Protein AF-A0A199UZZ4-F1 (afdb_monomer_lite)

Structure (mmCIF, N/CA/C/O backbone):
data_AF-A0A199UZZ4-F1
#
_entry.id   AF-A0A199UZZ4-F1
#
loop_
_atom_site.group_PDB
_atom_site.id
_atom_site.type_symbol
_atom_site.label_atom_id
_atom_site.label_alt_id
_atom_site.label_comp_id
_atom_site.label_asym_id
_atom_site.label_entity_id
_atom_site.label_seq_id
_atom_site.pdbx_PDB_ins_code
_atom_site.Cartn_x
_atom_site.Cartn_y
_atom_site.Cartn_z
_atom_site.occupancy
_atom_site.B_iso_or_equiv
_atom_site.auth_seq_id
_atom_site.auth_comp_id
_atom_site.auth_asym_id
_atom_site.auth_atom_id
_atom_site.pdbx_PDB_model_num
ATOM 1 N N . ASN A 1 1 ? 25.513 -0.595 -11.464 1.00 49.16 1 ASN A N 1
ATOM 2 C CA . ASN A 1 1 ? 24.105 -1.032 -11.561 1.00 49.16 1 ASN A CA 1
ATOM 3 C C . ASN A 1 1 ? 23.297 0.043 -12.253 1.00 49.16 1 ASN A C 1
ATOM 5 O O . ASN A 1 1 ? 23.458 1.201 -11.898 1.00 49.16 1 ASN A O 1
ATOM 9 N N . LYS A 1 2 ? 22.501 -0.299 -13.273 1.00 57.47 2 LYS A N 1
ATOM 10 C CA . LYS A 1 2 ? 21.501 0.634 -13.808 1.00 57.47 2 LYS A CA 1
ATOM 11 C C . LYS A 1 2 ? 20.285 0.542 -12.887 1.00 57.47 2 LYS A C 1
ATOM 13 O O . LYS A 1 2 ? 19.753 -0.552 -12.737 1.00 57.47 2 LYS A O 1
ATOM 18 N N . LEU A 1 3 ? 19.912 1.644 -12.246 1.00 66.25 3 LEU A N 1
ATOM 19 C CA . LEU A 1 3 ? 18.670 1.723 -11.481 1.00 66.25 3 LEU A CA 1
ATOM 20 C C . LEU A 1 3 ? 17.498 1.787 -12.466 1.00 66.25 3 LEU A C 1
ATOM 22 O O . LEU A 1 3 ? 17.599 2.446 -13.504 1.00 66.25 3 LEU A O 1
ATOM 26 N N . VAL A 1 4 ? 16.420 1.070 -12.159 1.00 75.38 4 VAL A N 1
ATOM 27 C CA . VAL A 1 4 ? 15.159 1.141 -12.903 1.00 75.38 4 VAL A CA 1
ATOM 28 C C . VAL A 1 4 ? 14.217 2.015 -12.080 1.00 75.38 4 VAL A C 1
ATOM 30 O O . VAL A 1 4 ? 13.905 1.632 -10.956 1.00 75.38 4 VAL A O 1
ATOM 33 N N . PRO A 1 5 ? 13.792 3.184 -12.588 1.00 84.69 5 PRO A N 1
ATOM 34 C CA . PRO A 1 5 ? 12.813 4.006 -11.889 1.00 84.69 5 PRO A CA 1
ATOM 35 C C . PRO A 1 5 ? 11.486 3.263 -11.718 1.00 84.69 5 PRO A C 1
ATOM 37 O O . PRO A 1 5 ? 11.068 2.506 -12.598 1.00 84.69 5 PRO A O 1
ATOM 40 N N . SER A 1 6 ? 10.799 3.517 -10.612 1.00 87.44 6 SER A N 1
ATOM 41 C CA . SER A 1 6 ? 9.441 3.032 -10.382 1.00 87.44 6 SER A CA 1
ATOM 42 C C . SER A 1 6 ? 8.622 4.081 -9.638 1.00 87.44 6 SER A C 1
ATOM 44 O O . SER A 1 6 ? 9.196 5.004 -9.061 1.00 87.44 6 SER A O 1
ATOM 46 N N . VAL A 1 7 ? 7.299 3.972 -9.720 1.00 90.00 7 VAL A N 1
ATOM 47 C CA . VAL A 1 7 ? 6.358 4.831 -8.993 1.00 90.00 7 VAL A CA 1
ATOM 48 C C . VAL A 1 7 ? 5.356 3.937 -8.276 1.00 90.00 7 VAL A C 1
ATOM 50 O O . VAL A 1 7 ? 4.749 3.067 -8.906 1.00 90.00 7 VAL A O 1
ATOM 53 N N . GLU A 1 8 ? 5.215 4.148 -6.975 1.00 91.94 8 GLU A N 1
ATOM 54 C CA . GLU A 1 8 ? 4.240 3.491 -6.109 1.00 91.94 8 GLU A CA 1
ATOM 55 C C . GLU A 1 8 ? 2.960 4.342 -6.058 1.00 91.94 8 GLU A C 1
ATOM 57 O O . GLU A 1 8 ? 3.014 5.573 -6.104 1.00 91.94 8 GLU A O 1
ATOM 62 N N . PHE A 1 9 ? 1.799 3.689 -6.075 1.00 90.62 9 PHE A N 1
ATOM 63 C CA . PHE A 1 9 ? 0.499 4.346 -6.020 1.00 90.62 9 PHE A CA 1
ATOM 64 C C . PHE A 1 9 ? -0.403 3.659 -5.001 1.00 90.62 9 PHE A C 1
ATOM 66 O O . PHE A 1 9 ? -0.661 2.455 -5.099 1.00 90.62 9 PHE A O 1
ATOM 73 N N . HIS A 1 10 ? -1.049 4.458 -4.151 1.00 89.50 10 HIS A N 1
ATOM 74 C CA . HIS A 1 10 ? -2.203 4.023 -3.363 1.00 89.50 10 HIS A CA 1
ATOM 75 C C . HIS A 1 10 ? -3.495 4.329 -4.122 1.00 89.50 10 HIS A C 1
ATOM 77 O O . HIS A 1 10 ? -3.979 5.456 -4.159 1.00 89.50 10 HIS A O 1
ATOM 83 N N . ALA A 1 11 ? -4.095 3.305 -4.725 1.00 89.88 11 ALA A N 1
ATOM 84 C CA . ALA A 1 11 ? -5.285 3.430 -5.570 1.00 89.88 11 ALA A CA 1
ATOM 85 C C . ALA A 1 11 ? -6.614 3.513 -4.792 1.00 89.88 11 ALA A C 1
ATOM 87 O O . ALA A 1 11 ? -7.691 3.521 -5.393 1.00 89.88 11 ALA A O 1
ATOM 88 N N . ARG A 1 12 ? -6.566 3.540 -3.455 1.00 87.88 12 ARG A N 1
ATOM 89 C CA . ARG A 1 12 ? -7.749 3.610 -2.588 1.00 87.88 12 ARG A CA 1
ATOM 90 C C . ARG A 1 12 ? -7.464 4.465 -1.363 1.00 87.88 12 ARG A C 1
ATOM 92 O O . ARG A 1 12 ? -6.388 4.348 -0.785 1.00 87.88 12 ARG A O 1
ATOM 99 N N . GLU A 1 13 ? -8.446 5.265 -0.963 1.00 88.50 13 GLU A N 1
ATOM 100 C CA . GLU A 1 13 ? -8.427 6.078 0.259 1.00 88.50 13 GLU A CA 1
ATOM 101 C C . GLU A 1 13 ? -8.432 5.204 1.526 1.00 88.50 13 GLU A C 1
ATOM 103 O O . GLU A 1 13 ? -8.865 4.045 1.494 1.00 88.50 13 GLU A O 1
ATOM 108 N N . TYR A 1 14 ? -7.971 5.752 2.654 1.00 91.69 14 TYR A N 1
ATOM 109 C CA . TYR A 1 14 ? -8.012 5.037 3.928 1.00 91.69 14 TYR A CA 1
ATOM 110 C C . TYR A 1 14 ? -9.458 4.764 4.383 1.00 91.69 14 TYR A C 1
ATOM 112 O O . TYR A 1 14 ? -10.337 5.607 4.185 1.00 91.69 14 TYR A O 1
ATOM 120 N N . PRO A 1 15 ? -9.742 3.612 5.021 1.00 94.12 15 PRO A N 1
ATOM 121 C CA . PRO A 1 15 ? -11.085 3.275 5.485 1.00 94.12 15 PRO A CA 1
ATOM 122 C C . PRO A 1 15 ? -11.601 4.250 6.541 1.00 94.12 15 PRO A C 1
ATOM 124 O O . PRO A 1 15 ? -10.861 4.670 7.434 1.00 94.12 15 PRO A O 1
ATOM 127 N N . ALA A 1 16 ? -12.893 4.556 6.477 1.00 95.06 16 ALA A N 1
ATOM 128 C CA . ALA A 1 16 ? -13.602 5.310 7.497 1.00 95.06 16 ALA A CA 1
ATOM 129 C C . ALA A 1 16 ? -13.555 4.589 8.851 1.00 95.06 16 ALA A C 1
ATOM 131 O O . ALA A 1 16 ? -13.484 3.360 8.919 1.00 95.06 16 ALA A O 1
ATOM 132 N N . TY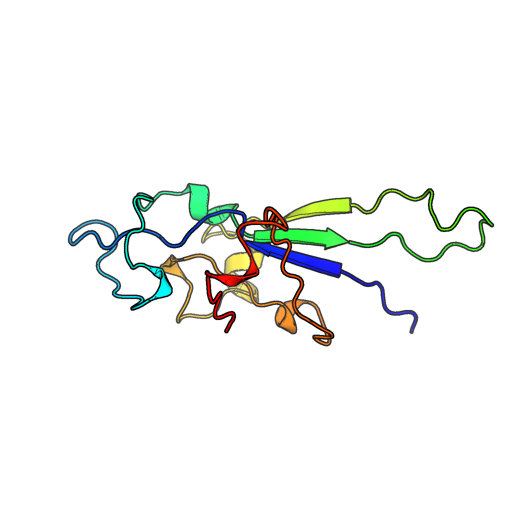R A 1 17 ? -13.627 5.355 9.941 1.00 94.94 17 TYR A N 1
ATOM 133 C CA . TYR A 1 17 ? -13.697 4.762 11.272 1.00 94.94 17 TYR A CA 1
ATOM 134 C C . TYR A 1 17 ? -15.032 4.040 11.412 1.00 94.94 17 TYR A C 1
ATOM 136 O O . TYR A 1 17 ? -16.090 4.655 11.262 1.00 94.94 17 TYR A O 1
ATOM 144 N N . GLU A 1 18 ? -14.990 2.758 11.754 1.00 95.12 18 GLU A N 1
ATOM 145 C CA . GLU A 1 18 ? -16.190 1.993 12.061 1.00 95.12 18 GLU A CA 1
ATOM 146 C C . GLU A 1 18 ? -15.921 1.127 13.286 1.00 95.12 18 GLU A C 1
ATOM 148 O O . GLU A 1 18 ? -14.990 0.327 13.318 1.00 95.12 18 GLU A O 1
ATOM 153 N N . LYS A 1 19 ? -16.735 1.304 14.325 1.00 95.19 19 LYS A N 1
ATOM 154 C CA . LYS A 1 19 ? -16.474 0.750 15.655 1.00 95.19 19 LYS A CA 1
ATOM 155 C C . LYS A 1 19 ? -16.362 -0.781 15.670 1.00 95.19 19 LYS A C 1
ATOM 157 O O . LYS A 1 19 ? -15.696 -1.316 16.552 1.00 95.19 19 LYS A O 1
ATOM 162 N N . ASN A 1 20 ? -17.032 -1.477 14.758 1.00 95.62 20 ASN A N 1
ATOM 163 C CA . ASN A 1 20 ? -17.161 -2.931 14.781 1.00 95.62 20 ASN A CA 1
ATOM 164 C C . ASN A 1 20 ? -16.259 -3.635 13.751 1.00 95.62 20 ASN A C 1
ATOM 166 O O . ASN A 1 20 ? -15.853 -4.768 13.990 1.00 95.62 20 ASN A O 1
ATOM 170 N N . LEU A 1 21 ? -15.940 -2.980 12.635 1.00 94.06 21 LEU A N 1
ATOM 171 C CA . LEU A 1 21 ? -15.190 -3.514 11.497 1.00 94.06 21 LEU A CA 1
ATOM 172 C C . LEU A 1 21 ? -13.780 -2.926 11.408 1.00 94.06 21 LEU A C 1
ATOM 174 O O . LEU A 1 21 ? -12.842 -3.643 11.076 1.00 94.06 21 LEU A O 1
ATOM 178 N N . PHE A 1 22 ? -13.616 -1.636 11.710 1.00 94.50 22 PHE A N 1
ATOM 179 C CA . PHE A 1 22 ? -12.340 -0.928 11.601 1.00 94.50 22 PHE A CA 1
ATOM 180 C C . PHE A 1 22 ? -12.175 0.122 12.714 1.00 94.50 22 PHE A C 1
ATOM 182 O O . PHE A 1 22 ? -12.249 1.332 12.468 1.00 94.50 22 PHE A O 1
ATOM 189 N N . PRO A 1 23 ? -11.960 -0.314 13.971 1.00 94.62 23 PRO A N 1
ATOM 190 C CA . PRO A 1 23 ? -11.905 0.571 15.133 1.00 94.62 23 PRO A CA 1
ATOM 191 C C . PRO A 1 23 ? -10.550 1.286 15.286 1.00 94.62 23 PRO A C 1
ATOM 193 O O . PRO A 1 23 ? -10.141 1.607 16.404 1.00 94.62 23 PRO A O 1
ATOM 196 N N . TYR A 1 24 ? -9.844 1.545 14.184 1.00 92.25 24 TYR A N 1
ATOM 197 C CA . TYR A 1 24 ? -8.541 2.207 14.174 1.00 92.25 24 TYR A CA 1
ATOM 198 C C . TYR A 1 24 ? -8.703 3.681 13.809 1.00 92.25 24 TYR A C 1
ATOM 200 O O . TYR A 1 24 ? -9.251 4.018 12.759 1.00 92.25 24 TYR A O 1
ATOM 208 N N . ASN A 1 25 ? -8.227 4.563 14.690 1.00 90.88 25 ASN A N 1
ATOM 209 C CA . ASN A 1 25 ? -8.217 6.003 14.453 1.00 90.88 25 ASN A CA 1
ATOM 210 C C . ASN A 1 25 ? -6.912 6.398 13.754 1.00 90.88 25 ASN A C 1
ATOM 212 O O . ASN A 1 25 ? -5.847 6.343 14.366 1.00 90.88 25 ASN A O 1
ATOM 216 N N . MET A 1 26 ? -7.010 6.813 12.491 1.00 88.75 26 MET A N 1
ATOM 217 C CA . MET A 1 26 ? -5.855 7.226 11.678 1.00 88.75 26 MET A CA 1
ATOM 218 C C . MET A 1 26 ? -5.703 8.749 11.554 1.00 88.75 26 MET A C 1
ATOM 220 O O . MET A 1 26 ? -4.982 9.250 10.689 1.00 88.75 26 MET A O 1
ATOM 224 N N . GLY A 1 27 ? -6.397 9.512 12.401 1.00 89.12 27 GLY A N 1
ATOM 225 C CA . GLY A 1 27 ? -6.328 10.968 12.406 1.00 89.12 27 GLY A CA 1
ATOM 226 C C . GLY A 1 27 ? -6.765 11.578 11.072 1.00 89.12 27 GLY A C 1
ATOM 227 O O . GLY A 1 27 ? -7.850 11.287 10.566 1.00 89.12 27 GLY A O 1
ATOM 228 N N . TYR A 1 28 ? -5.926 12.450 10.506 1.00 87.94 28 TYR A N 1
ATOM 229 C CA . TYR A 1 28 ? -6.252 13.181 9.278 1.00 87.94 28 TYR A CA 1
ATOM 230 C C . TYR A 1 28 ? -6.459 12.279 8.061 1.00 87.94 28 TYR A C 1
ATOM 232 O O . TYR A 1 28 ? -7.326 12.598 7.253 1.00 87.94 28 TYR A O 1
ATOM 240 N N . CYS A 1 29 ? -5.762 11.142 7.981 1.00 84.88 29 CYS A N 1
ATOM 241 C CA . CYS A 1 29 ? -5.880 10.196 6.866 1.00 84.88 29 CYS A CA 1
ATOM 242 C C . CYS A 1 29 ? -7.300 9.630 6.714 1.00 84.88 29 CYS A C 1
ATOM 244 O O . CYS A 1 29 ? -7.693 9.210 5.642 1.00 84.88 29 CYS A O 1
ATOM 246 N N . GLN A 1 30 ? -8.091 9.618 7.786 1.00 89.69 30 GLN A N 1
ATOM 247 C CA . GLN A 1 30 ? -9.438 9.043 7.802 1.00 89.69 30 GLN A CA 1
ATOM 248 C C . GLN A 1 30 ? -10.540 10.113 7.785 1.00 89.69 30 GLN A C 1
ATOM 250 O O . GLN A 1 30 ? -11.734 9.801 7.716 1.00 89.69 30 GLN A O 1
ATOM 255 N N . ARG A 1 31 ? -10.177 11.398 7.884 1.00 89.38 31 ARG A N 1
ATOM 256 C CA . ARG A 1 31 ? -11.138 12.477 8.118 1.00 89.38 31 ARG A CA 1
ATOM 257 C C . ARG A 1 31 ? -12.029 12.692 6.895 1.00 89.38 31 ARG A C 1
ATOM 259 O O . ARG A 1 31 ? -11.594 13.244 5.894 1.00 89.38 31 ARG A O 1
ATOM 266 N N . GLY A 1 32 ? -13.308 12.343 7.030 1.00 89.50 32 GLY A N 1
ATOM 267 C CA . GLY A 1 32 ? -14.292 12.485 5.954 1.00 89.50 32 GLY A CA 1
ATOM 268 C C . GLY A 1 32 ? -14.266 11.350 4.928 1.00 89.50 32 GLY A C 1
ATOM 269 O O . GLY A 1 32 ? -15.006 11.425 3.951 1.00 89.50 32 GLY A O 1
ATOM 270 N N . SER A 1 33 ? -13.468 10.299 5.155 1.00 90.69 33 SER A N 1
ATOM 271 C CA . SER A 1 33 ? -13.525 9.094 4.329 1.00 90.69 33 SER A CA 1
ATOM 272 C C . SER A 1 33 ? -14.891 8.418 4.468 1.00 90.69 33 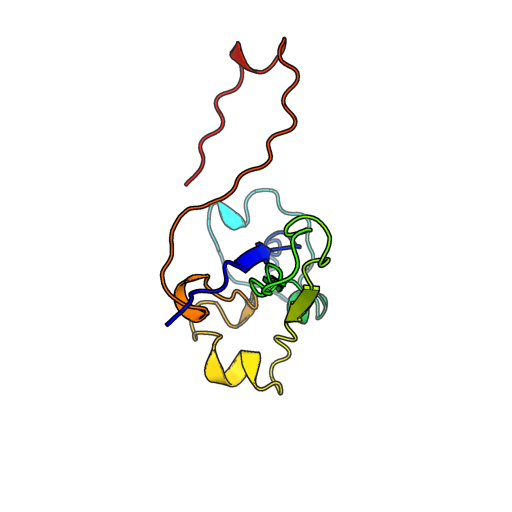SER A C 1
ATOM 274 O O . SER A 1 33 ? -15.446 8.315 5.563 1.00 90.69 33 SER A O 1
ATOM 276 N N . ASN A 1 34 ? -15.430 7.948 3.346 1.00 93.12 34 ASN A N 1
ATOM 277 C CA . ASN A 1 34 ? -16.629 7.115 3.257 1.00 93.12 34 ASN A CA 1
ATOM 278 C C . ASN A 1 34 ? -16.302 5.674 2.822 1.00 93.12 34 ASN A C 1
ATOM 280 O O . ASN A 1 34 ? -17.211 4.908 2.500 1.00 93.12 34 ASN A O 1
ATOM 284 N N . VAL A 1 35 ? -15.017 5.310 2.782 1.00 92.81 35 VAL A N 1
ATOM 285 C CA . VAL A 1 35 ? -14.567 3.984 2.356 1.00 92.81 35 VAL A CA 1
ATOM 286 C C . VAL A 1 35 ? -14.863 2.967 3.453 1.00 92.81 35 VAL A C 1
ATOM 288 O O . VAL A 1 35 ? -14.358 3.080 4.567 1.00 92.81 35 VAL A O 1
ATOM 291 N N . ALA A 1 36 ? -15.669 1.957 3.134 1.00 94.31 36 ALA A N 1
ATOM 292 C CA . ALA A 1 36 ? -15.881 0.822 4.022 1.00 94.31 36 ALA A CA 1
ATOM 293 C C . ALA A 1 36 ? -14.626 -0.060 4.082 1.00 94.31 36 ALA A C 1
ATOM 295 O O . ALA A 1 36 ? -13.905 -0.210 3.089 1.00 94.31 36 ALA A O 1
ATOM 296 N N . TYR A 1 37 ? -14.390 -0.654 5.250 1.00 94.88 37 TYR A N 1
ATOM 297 C CA . TYR A 1 37 ? -13.358 -1.667 5.416 1.00 94.88 37 TYR A CA 1
ATOM 298 C C . TYR A 1 37 ? -13.796 -2.980 4.769 1.00 94.88 37 TYR A C 1
ATOM 300 O O . TYR A 1 37 ? -14.806 -3.558 5.172 1.00 94.88 37 TYR A O 1
ATOM 308 N N . ASP A 1 38 ? -13.048 -3.430 3.766 1.00 94.12 38 ASP A N 1
ATOM 309 C CA . ASP A 1 38 ? -13.294 -4.673 3.041 1.00 94.12 38 ASP A CA 1
ATOM 310 C C . ASP A 1 38 ? -11.989 -5.229 2.434 1.00 94.12 38 ASP A C 1
ATOM 312 O O . ASP A 1 38 ? -10.930 -4.591 2.468 1.00 94.12 38 ASP A O 1
ATOM 316 N N . ASP A 1 39 ? -12.077 -6.420 1.840 1.00 94.38 39 ASP A N 1
ATOM 317 C CA . ASP A 1 39 ? -10.932 -7.131 1.258 1.00 94.38 39 ASP A CA 1
ATOM 318 C C . ASP A 1 39 ? -10.322 -6.442 0.030 1.00 94.38 39 A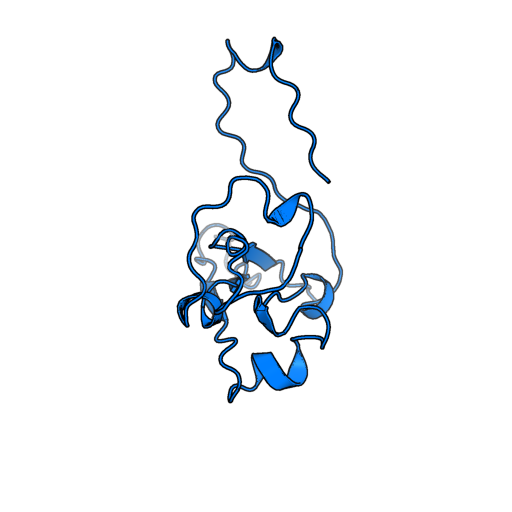SP A C 1
ATOM 320 O O . ASP A 1 39 ? -9.239 -6.824 -0.414 1.00 94.38 39 ASP A O 1
ATOM 324 N N . SER A 1 40 ? -10.958 -5.410 -0.532 1.00 92.31 40 SER A N 1
ATOM 325 C CA . SER A 1 40 ? -10.371 -4.688 -1.667 1.00 92.31 40 SER A CA 1
ATOM 326 C C . SER A 1 40 ? -9.123 -3.890 -1.277 1.00 92.31 40 SER A C 1
ATOM 328 O O . SER A 1 40 ? -8.311 -3.567 -2.144 1.00 92.31 40 SER A O 1
ATOM 330 N N . LEU A 1 41 ? -8.915 -3.628 0.021 1.00 93.12 41 LEU A N 1
ATOM 331 C CA . LEU A 1 41 ? -7.670 -3.044 0.526 1.00 93.12 41 LEU A CA 1
ATOM 332 C C . LEU A 1 41 ? -6.452 -3.919 0.223 1.00 93.12 41 LEU A C 1
ATOM 334 O O . LEU A 1 41 ? -5.353 -3.386 0.111 1.00 93.12 41 LEU A O 1
ATOM 338 N N . ASN A 1 42 ? -6.635 -5.228 0.025 1.00 95.50 42 ASN A N 1
ATOM 339 C CA . ASN A 1 42 ? -5.549 -6.138 -0.339 1.00 95.50 42 ASN A CA 1
ATOM 340 C C . ASN A 1 42 ? -4.929 -5.806 -1.707 1.00 95.50 42 ASN A C 1
ATOM 342 O O . ASN A 1 42 ? -3.811 -6.220 -1.970 1.00 95.50 42 ASN A O 1
ATOM 346 N N . LEU A 1 43 ? -5.619 -5.059 -2.576 1.00 95.00 43 LEU A N 1
ATOM 347 C CA . LEU A 1 43 ? -5.181 -4.775 -3.949 1.00 95.00 43 LEU A CA 1
ATOM 348 C C . LEU A 1 43 ? -4.959 -3.276 -4.208 1.00 95.00 43 LEU A C 1
ATOM 350 O O . LEU A 1 43 ? -5.003 -2.828 -5.354 1.00 95.00 43 LEU A O 1
ATOM 354 N N . ARG A 1 44 ? -4.775 -2.474 -3.150 1.00 93.00 44 ARG A N 1
ATOM 355 C CA . ARG A 1 44 ? -4.707 -1.008 -3.267 1.00 93.00 44 ARG A CA 1
ATOM 356 C C . ARG A 1 44 ? -3.337 -0.459 -3.666 1.00 93.00 44 ARG A C 1
ATOM 358 O O . ARG A 1 44 ? -3.295 0.678 -4.120 1.00 93.00 44 ARG A O 1
ATOM 365 N N . ASN A 1 45 ? -2.254 -1.213 -3.474 1.00 93.44 45 ASN A N 1
ATOM 366 C CA . ASN A 1 45 ? -0.907 -0.760 -3.827 1.00 93.44 45 ASN A CA 1
ATOM 367 C C . ASN A 1 45 ? -0.606 -1.181 -5.262 1.00 93.44 45 ASN A C 1
ATOM 369 O O . ASN A 1 45 ? -0.731 -2.356 -5.624 1.00 93.44 45 ASN A O 1
ATOM 373 N N . ILE A 1 46 ? -0.224 -0.217 -6.084 1.00 93.19 46 ILE A N 1
ATOM 374 C CA . ILE A 1 46 ? 0.100 -0.427 -7.487 1.00 93.19 46 ILE A CA 1
ATOM 375 C C . ILE A 1 46 ? 1.519 0.070 -7.712 1.00 93.19 46 ILE A C 1
ATOM 377 O O . ILE A 1 46 ? 1.866 1.171 -7.303 1.00 93.19 46 ILE A O 1
ATOM 381 N N . LEU A 1 47 ? 2.330 -0.725 -8.398 1.00 92.56 47 LEU A N 1
ATOM 382 C CA . LEU A 1 47 ? 3.685 -0.352 -8.772 1.00 92.56 47 LEU A CA 1
ATOM 383 C C . LEU A 1 47 ? 3.756 -0.184 -10.287 1.00 92.56 47 LEU A C 1
ATOM 385 O O . LEU A 1 47 ? 3.437 -1.101 -11.048 1.00 92.56 47 LEU A O 1
ATOM 389 N N . TRP A 1 48 ? 4.186 0.987 -10.740 1.00 90.75 48 TRP A N 1
ATOM 390 C CA . TRP A 1 48 ? 4.588 1.190 -12.123 1.00 90.75 48 TRP A CA 1
ATOM 391 C C . TRP A 1 48 ? 6.098 1.044 -12.246 1.00 90.75 48 TRP A C 1
ATOM 393 O O . TRP A 1 48 ? 6.859 1.776 -11.620 1.00 90.75 48 TRP A O 1
ATOM 403 N N . LEU A 1 49 ? 6.531 0.118 -13.092 1.00 86.88 49 LEU A N 1
ATOM 404 C CA . LEU A 1 49 ? 7.931 -0.119 -13.410 1.00 86.88 49 LEU A CA 1
ATOM 405 C C . LEU A 1 49 ? 8.269 0.573 -14.726 1.00 86.88 49 LEU A C 1
ATOM 407 O O . LEU A 1 49 ? 7.693 0.244 -15.772 1.00 86.88 49 LEU A O 1
ATOM 411 N N . ALA A 1 50 ? 9.223 1.504 -14.690 1.00 84.44 50 ALA A N 1
ATOM 412 C CA . ALA A 1 50 ? 9.718 2.132 -15.903 1.00 84.44 50 ALA A CA 1
ATOM 413 C C . ALA A 1 50 ? 10.356 1.077 -16.823 1.00 84.44 50 ALA A C 1
ATOM 415 O O . ALA A 1 50 ? 10.934 0.089 -16.355 1.00 84.44 50 ALA A O 1
ATOM 416 N N . PRO A 1 51 ? 10.291 1.269 -18.149 1.00 78.00 51 PRO A N 1
ATOM 417 C CA . PRO A 1 51 ? 10.952 0.365 -19.070 1.00 78.00 51 PRO A CA 1
ATOM 418 C C . PRO A 1 51 ? 12.454 0.283 -18.797 1.00 78.00 51 PRO A C 1
ATOM 420 O O . PRO A 1 51 ? 13.137 1.295 -18.621 1.00 78.00 51 PRO A O 1
ATOM 423 N N . MET A 1 52 ? 12.989 -0.937 -18.843 1.00 68.25 52 MET A N 1
ATOM 424 C CA . MET A 1 52 ? 14.429 -1.149 -18.774 1.00 68.25 52 MET A CA 1
ATOM 425 C C . MET A 1 52 ? 15.120 -0.409 -19.931 1.00 68.25 52 MET A C 1
ATOM 427 O O . MET A 1 52 ? 14.717 -0.570 -21.089 1.00 68.25 52 MET A O 1
ATOM 431 N N . PRO A 1 53 ? 16.187 0.364 -19.663 1.00 63.28 53 PRO A N 1
ATOM 432 C CA . PRO A 1 53 ? 16.929 1.043 -20.715 1.00 63.28 53 PRO A CA 1
ATOM 433 C C . PRO A 1 53 ? 17.576 0.008 -21.647 1.00 63.28 53 PRO A C 1
ATOM 435 O O . PRO A 1 53 ? 18.579 -0.623 -21.302 1.00 63.28 53 PRO A O 1
ATOM 438 N N . SER A 1 54 ? 16.997 -0.165 -22.836 1.00 61.72 54 SER A N 1
ATOM 439 C CA . SER A 1 54 ? 17.524 -1.023 -23.901 1.00 61.72 54 SER A CA 1
ATOM 440 C C . SER A 1 54 ? 18.436 -0.228 -24.843 1.00 61.72 54 SER A C 1
ATOM 442 O O . SER A 1 54 ? 18.315 0.989 -24.958 1.00 61.72 54 SER A O 1
ATOM 444 N N . ASN A 1 55 ? 19.333 -0.908 -25.565 1.00 62.28 55 ASN A N 1
ATOM 445 C CA . ASN A 1 55 ? 20.178 -0.287 -26.601 1.00 62.28 55 ASN A CA 1
ATOM 446 C C . ASN A 1 55 ? 19.383 0.128 -27.864 1.00 62.28 55 ASN A C 1
ATOM 448 O O . ASN A 1 55 ? 19.974 0.434 -28.898 1.00 62.28 55 ASN A O 1
ATOM 452 N N . ILE A 1 56 ? 18.048 0.100 -27.812 1.00 58.38 56 ILE A N 1
ATOM 453 C CA . ILE A 1 56 ? 17.165 0.438 -28.925 1.00 58.38 56 ILE A CA 1
ATOM 454 C C . ILE A 1 56 ? 16.892 1.946 -28.870 1.00 58.38 56 ILE A C 1
ATOM 456 O O . ILE A 1 56 ? 16.432 2.473 -27.862 1.00 58.38 56 ILE A O 1
ATOM 460 N N . THR A 1 57 ? 17.135 2.646 -29.979 1.00 57.84 57 THR A N 1
ATOM 461 C CA . THR A 1 57 ? 17.073 4.117 -30.148 1.00 57.84 57 THR A CA 1
ATOM 462 C C . THR A 1 57 ? 15.688 4.754 -29.958 1.00 57.84 57 THR A C 1
ATOM 464 O O . THR A 1 57 ? 15.505 5.947 -30.197 1.00 57.84 57 THR A O 1
ATOM 467 N N . ARG A 1 58 ? 14.695 3.983 -29.512 1.00 54.44 58 ARG A N 1
ATOM 468 C CA . ARG A 1 58 ? 13.335 4.436 -29.207 1.00 54.44 58 ARG A CA 1
ATOM 469 C C . ARG A 1 58 ? 13.046 4.231 -27.716 1.00 54.44 58 ARG A C 1
ATOM 471 O O . ARG A 1 58 ? 12.183 3.440 -27.351 1.00 54.44 58 ARG A O 1
ATOM 478 N N . SER A 1 59 ? 13.777 4.953 -26.866 1.00 49.69 59 SER A N 1
ATOM 479 C CA . SER A 1 59 ? 13.673 4.917 -25.392 1.00 49.69 59 SER A CA 1
ATOM 480 C C . SER A 1 59 ? 12.258 5.182 -24.851 1.00 49.69 59 SER A C 1
ATOM 482 O O . SER A 1 59 ? 11.901 4.695 -23.788 1.00 49.69 59 SER A O 1
ATOM 484 N N . TRP A 1 60 ? 11.443 5.905 -25.614 1.00 52.06 60 TRP A N 1
ATOM 485 C CA . TRP A 1 60 ? 10.057 6.293 -25.333 1.00 52.06 60 TRP A CA 1
ATOM 486 C C . TRP A 1 60 ? 9.008 5.186 -25.571 1.00 52.06 60 TRP A C 1
ATOM 488 O O . TRP A 1 60 ? 7.831 5.420 -25.321 1.00 52.06 60 TRP A O 1
ATOM 498 N N . VAL A 1 61 ? 9.387 4.028 -26.135 1.00 48.97 61 VAL A N 1
ATOM 499 C CA . VAL A 1 61 ? 8.427 3.079 -26.754 1.00 48.97 61 VAL A CA 1
ATOM 500 C C . VAL A 1 61 ? 8.322 1.738 -26.023 1.00 48.97 61 VAL A C 1
ATOM 502 O O . VAL A 1 61 ? 7.463 0.931 -26.359 1.00 48.97 61 VAL A O 1
ATOM 505 N N . ALA A 1 62 ? 9.142 1.476 -25.007 1.00 53.47 62 ALA A N 1
ATOM 506 C CA . ALA A 1 62 ? 8.887 0.332 -24.140 1.00 53.47 62 ALA A CA 1
ATOM 507 C C . ALA A 1 62 ? 7.815 0.755 -23.114 1.00 53.47 62 ALA A C 1
ATOM 509 O O . ALA A 1 62 ? 8.094 1.629 -22.293 1.00 53.47 62 ALA A O 1
ATOM 510 N N . PRO A 1 63 ? 6.577 0.230 -23.180 1.00 69.62 63 PRO A N 1
ATOM 511 C CA . PRO A 1 63 ? 5.563 0.572 -22.195 1.00 69.62 63 PRO A CA 1
ATOM 512 C C . PRO A 1 63 ? 6.050 0.086 -20.828 1.00 69.62 63 PRO A C 1
ATOM 514 O O . PRO A 1 63 ? 6.439 -1.074 -20.683 1.00 69.62 63 PRO A O 1
ATOM 517 N N . GLY A 1 64 ? 6.073 0.984 -19.842 1.00 78.19 64 GLY A N 1
ATOM 518 C CA . GLY A 1 64 ? 6.260 0.574 -18.453 1.00 78.19 64 GLY A CA 1
ATOM 519 C C . GLY A 1 64 ? 5.166 -0.411 -18.040 1.00 78.19 64 GLY A C 1
ATOM 520 O O . GLY A 1 64 ? 4.088 -0.442 -18.641 1.00 78.19 64 GLY A O 1
ATOM 521 N N . VAL A 1 65 ? 5.447 -1.236 -17.038 1.00 86.56 65 VAL A N 1
ATOM 522 C CA . VAL A 1 65 ? 4.508 -2.262 -16.574 1.00 86.56 65 VAL A CA 1
ATOM 523 C C . VAL A 1 65 ? 3.826 -1.760 -15.316 1.00 86.56 65 VAL A C 1
ATOM 525 O O . VAL A 1 65 ? 4.501 -1.375 -14.368 1.00 86.56 65 VAL A O 1
ATOM 528 N N . LEU A 1 66 ? 2.496 -1.779 -15.308 1.00 90.38 66 LEU A N 1
ATOM 529 C CA . LEU A 1 66 ? 1.708 -1.542 -14.107 1.00 90.38 66 LEU A CA 1
ATOM 530 C C . LEU A 1 66 ? 1.371 -2.893 -13.472 1.00 90.38 66 LEU A C 1
ATOM 532 O O . LEU A 1 66 ? 0.793 -3.752 -14.141 1.00 90.38 66 LEU A O 1
ATOM 536 N N . VAL A 1 67 ? 1.734 -3.086 -12.207 1.00 91.81 67 VAL A N 1
ATOM 537 C CA . VAL A 1 67 ? 1.418 -4.296 -11.442 1.00 91.81 67 VAL A CA 1
ATOM 538 C C . VAL A 1 67 ? 0.631 -3.935 -10.192 1.00 91.81 67 VAL A C 1
ATOM 540 O O . VAL A 1 67 ? 0.931 -2.953 -9.522 1.00 91.81 67 VAL A O 1
ATOM 543 N N . ILE A 1 68 ? -0.384 -4.735 -9.883 1.00 94.50 68 ILE A N 1
ATOM 544 C CA . ILE A 1 68 ? -1.112 -4.654 -8.616 1.00 94.50 68 ILE A CA 1
ATOM 545 C C . ILE A 1 68 ? -0.389 -5.565 -7.628 1.00 94.50 68 ILE A C 1
ATOM 547 O O . ILE A 1 68 ? -0.118 -6.726 -7.946 1.00 94.50 68 ILE A O 1
ATOM 551 N N . LEU A 1 69 ? -0.069 -5.040 -6.451 1.00 94.62 69 LEU A N 1
ATOM 552 C CA . LEU A 1 69 ? 0.589 -5.792 -5.394 1.00 94.62 69 LEU A CA 1
ATOM 553 C C . LEU A 1 69 ? -0.476 -6.416 -4.494 1.00 94.62 69 LEU A C 1
ATOM 555 O O . LEU A 1 69 ? -1.222 -5.707 -3.820 1.00 94.62 69 LEU A O 1
ATOM 559 N N . ASP A 1 70 ? -0.544 -7.746 -4.500 1.00 95.12 70 ASP A N 1
ATOM 560 C CA . ASP A 1 70 ? -1.476 -8.493 -3.659 1.00 95.12 70 ASP A CA 1
ATOM 561 C C . ASP A 1 70 ? -0.971 -8.577 -2.213 1.00 95.12 70 ASP A C 1
ATOM 563 O O . ASP A 1 70 ? -0.103 -9.381 -1.869 1.00 95.12 70 ASP A O 1
ATOM 567 N N . ALA A 1 71 ? -1.543 -7.720 -1.377 1.00 95.56 71 ALA A N 1
ATOM 568 C CA . ALA A 1 71 ? -1.307 -7.593 0.050 1.00 95.56 71 ALA A CA 1
ATOM 569 C C . ALA A 1 71 ? -2.263 -8.450 0.907 1.00 95.56 71 ALA A C 1
ATOM 571 O O . ALA A 1 71 ? -2.433 -8.183 2.104 1.00 95.56 71 ALA A O 1
ATOM 572 N N . HIS A 1 72 ? -2.899 -9.476 0.332 1.00 96.19 72 HIS A N 1
ATOM 573 C CA . HIS A 1 72 ? -3.711 -10.427 1.092 1.00 96.19 72 HIS A CA 1
ATOM 574 C C . HIS A 1 72 ? -2.910 -11.030 2.268 1.00 96.19 72 HIS A C 1
ATOM 576 O O . HIS A 1 72 ? -1.728 -11.327 2.085 1.00 96.19 72 HIS A O 1
ATOM 582 N N . PRO A 1 73 ? -3.509 -11.254 3.462 1.00 94.62 73 PRO A N 1
ATOM 583 C CA . PRO A 1 73 ? -2.776 -11.709 4.655 1.00 94.62 73 PRO A CA 1
ATOM 584 C C . PRO A 1 73 ? -1.930 -12.975 4.455 1.00 94.62 73 PRO A C 1
ATOM 586 O O . PRO A 1 73 ? -0.894 -13.163 5.091 1.00 94.62 73 PRO A O 1
ATOM 589 N N . ASP A 1 74 ? -2.373 -13.851 3.557 1.00 95.00 74 ASP A N 1
ATOM 590 C CA . ASP A 1 74 ? -1.686 -15.107 3.254 1.00 95.00 74 ASP A CA 1
ATOM 591 C C . ASP A 1 74 ? -0.547 -14.955 2.228 1.00 95.00 74 ASP A C 1
ATOM 593 O O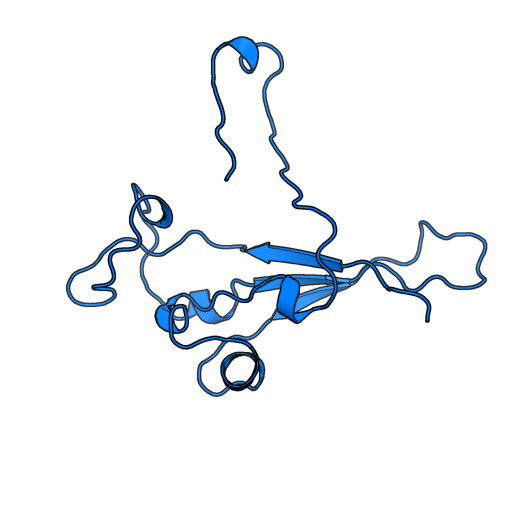 . ASP A 1 74 ? 0.262 -15.876 2.060 1.00 95.00 74 ASP A O 1
ATOM 597 N N . GLY A 1 75 ? -0.465 -13.804 1.556 1.00 93.31 75 GLY A N 1
ATOM 598 C CA . GLY A 1 75 ? 0.488 -13.496 0.496 1.00 93.31 75 GLY A CA 1
ATOM 599 C C . GLY A 1 75 ? 1.893 -13.161 1.000 1.00 93.31 75 GLY A C 1
ATOM 600 O O . GLY A 1 75 ? 2.104 -12.811 2.159 1.00 93.31 75 GLY A O 1
ATOM 601 N N . ILE A 1 76 ? 2.874 -13.272 0.100 1.00 94.25 76 ILE A N 1
ATOM 602 C CA . ILE A 1 76 ? 4.288 -12.982 0.398 1.00 94.25 76 ILE A CA 1
ATOM 603 C C . ILE A 1 76 ? 4.485 -11.490 0.677 1.00 94.25 76 ILE A C 1
ATOM 605 O O . ILE A 1 76 ? 5.140 -11.135 1.645 1.00 94.25 76 ILE A O 1
ATOM 609 N N . ILE A 1 77 ? 3.848 -10.620 -0.112 1.00 94.00 77 ILE A N 1
ATOM 610 C CA . ILE A 1 77 ? 3.929 -9.163 0.068 1.00 94.00 77 ILE A CA 1
ATOM 611 C C . ILE A 1 77 ? 3.482 -8.753 1.473 1.00 94.00 77 ILE A C 1
ATOM 613 O O . ILE A 1 77 ? 4.155 -7.962 2.125 1.00 94.00 77 ILE A O 1
ATOM 617 N N . TYR A 1 78 ? 2.385 -9.328 1.971 1.00 94.94 78 TYR A N 1
ATOM 618 C CA . TYR A 1 78 ? 1.919 -9.041 3.324 1.00 94.94 78 TYR A CA 1
ATOM 619 C C . TYR A 1 78 ? 2.905 -9.480 4.403 1.00 94.94 78 TYR A C 1
ATOM 621 O O . TYR A 1 78 ? 3.100 -8.775 5.383 1.00 94.94 78 TYR A O 1
ATOM 629 N N . LYS A 1 79 ? 3.529 -10.644 4.230 1.00 93.25 79 LYS A N 1
ATOM 630 C CA . LYS A 1 79 ? 4.455 -11.200 5.221 1.00 93.25 79 LYS A CA 1
ATOM 631 C C . LYS A 1 79 ? 5.788 -10.466 5.256 1.00 93.25 79 LYS A C 1
ATOM 633 O O . LYS A 1 79 ? 6.363 -10.324 6.331 1.00 93.25 79 LYS A O 1
ATOM 638 N N . ASP A 1 80 ? 6.261 -10.035 4.093 1.00 93.56 80 ASP A N 1
ATOM 639 C CA . ASP A 1 80 ? 7.632 -9.562 3.937 1.00 93.56 80 ASP A CA 1
ATOM 640 C C . ASP A 1 80 ? 7.727 -8.032 3.941 1.00 93.56 80 ASP A C 1
ATOM 642 O O . ASP A 1 80 ? 8.725 -7.501 4.422 1.00 93.56 80 ASP A O 1
ATOM 646 N N . LEU A 1 81 ? 6.714 -7.330 3.415 1.00 93.94 81 LEU A N 1
ATOM 647 C CA . LEU A 1 81 ? 6.755 -5.873 3.219 1.00 93.94 81 LEU A CA 1
ATOM 648 C C . LEU A 1 81 ? 5.788 -5.111 4.134 1.00 93.94 81 LEU A C 1
ATOM 650 O O . LEU A 1 81 ? 6.030 -3.958 4.476 1.00 93.94 81 LEU A O 1
ATOM 654 N N . ILE A 1 82 ? 4.685 -5.729 4.568 1.00 93.44 82 ILE A N 1
ATOM 655 C CA . ILE A 1 82 ? 3.696 -5.018 5.384 1.00 93.44 82 ILE A CA 1
ATOM 656 C C . ILE A 1 82 ? 4.073 -5.072 6.862 1.00 93.44 82 ILE A C 1
ATOM 658 O O . ILE A 1 82 ? 3.971 -6.093 7.535 1.00 93.44 82 ILE A O 1
ATOM 662 N N . THR A 1 83 ? 4.454 -3.913 7.385 1.00 89.31 83 THR A N 1
ATOM 663 C CA . THR A 1 83 ? 4.752 -3.716 8.808 1.00 89.31 83 THR A CA 1
ATOM 664 C C . THR A 1 83 ? 3.513 -3.787 9.721 1.00 89.31 83 THR A C 1
ATOM 666 O O . THR A 1 83 ? 2.391 -3.428 9.342 1.00 89.31 83 THR A O 1
ATOM 669 N N . ASP A 1 84 ? 3.733 -4.174 10.985 1.00 89.19 84 ASP A N 1
ATOM 670 C CA . ASP A 1 84 ? 2.682 -4.389 11.998 1.00 89.19 84 ASP A CA 1
ATOM 671 C C . ASP A 1 84 ? 1.725 -3.200 12.180 1.00 89.19 84 ASP A C 1
ATOM 673 O O . ASP A 1 84 ? 0.538 -3.385 12.473 1.00 89.19 84 ASP A O 1
ATOM 677 N N . TYR A 1 85 ? 2.227 -1.972 12.019 1.00 85.75 85 TYR A N 1
ATOM 678 C CA . TYR A 1 85 ? 1.471 -0.749 12.290 1.00 85.75 85 TYR A CA 1
ATOM 679 C C . TYR A 1 85 ? 0.550 -0.319 11.138 1.00 85.75 85 TYR A C 1
ATOM 681 O O . TYR A 1 85 ? -0.331 0.509 11.364 1.00 85.75 85 TYR A O 1
ATOM 689 N N . VAL A 1 86 ? 0.697 -0.894 9.939 1.00 88.75 86 VAL A N 1
ATOM 690 C CA . VAL A 1 86 ? -0.190 -0.651 8.781 1.00 88.75 86 VAL A CA 1
ATOM 691 C C . VAL A 1 86 ? -0.839 -1.922 8.236 1.00 88.75 86 VAL A C 1
ATOM 693 O O . VAL A 1 86 ? -1.548 -1.876 7.230 1.00 88.75 86 VAL A O 1
ATOM 696 N N . GLN A 1 87 ? -0.693 -3.051 8.931 1.00 92.50 87 GLN A N 1
ATOM 697 C CA . GLN A 1 87 ? -1.228 -4.347 8.504 1.00 92.50 87 GLN A CA 1
ATOM 698 C C . GLN A 1 87 ? -2.729 -4.325 8.178 1.00 92.50 87 GLN A C 1
ATOM 700 O O . GLN A 1 87 ? -3.201 -4.977 7.249 1.00 92.50 87 GLN A O 1
ATOM 705 N N . PHE A 1 88 ? -3.492 -3.516 8.911 1.00 91.12 88 PHE A N 1
ATOM 706 C CA . PHE A 1 88 ? -4.932 -3.398 8.739 1.00 91.12 88 PHE A CA 1
ATOM 707 C C . PHE A 1 88 ? -5.299 -2.624 7.466 1.00 91.12 88 PHE A C 1
ATOM 709 O O . PHE A 1 88 ? -6.296 -2.962 6.840 1.00 91.12 88 PHE A O 1
ATOM 716 N N . VAL A 1 89 ? -4.489 -1.651 7.041 1.00 91.62 89 VAL A N 1
ATOM 717 C CA . VAL A 1 89 ? -4.715 -0.821 5.838 1.00 91.62 89 VAL A CA 1
ATOM 718 C C . VAL A 1 89 ? -3.907 -1.245 4.626 1.00 91.62 89 VAL A C 1
ATOM 720 O O . VAL A 1 89 ? -4.082 -0.656 3.560 1.00 91.62 89 VAL A O 1
ATOM 723 N N . ARG A 1 90 ? -3.083 -2.286 4.769 1.00 93.31 90 ARG A N 1
ATOM 724 C CA . ARG A 1 90 ? -2.336 -2.908 3.674 1.00 93.31 90 ARG A CA 1
ATOM 725 C C . ARG A 1 90 ? -1.379 -1.949 2.971 1.00 93.31 90 ARG A C 1
ATOM 727 O O . ARG A 1 90 ? -1.139 -2.125 1.788 1.00 93.31 90 ARG A O 1
ATOM 734 N N . THR A 1 91 ? -0.874 -0.932 3.665 1.00 91.25 91 THR A N 1
ATOM 735 C CA . THR A 1 91 ? 0.041 0.055 3.075 1.00 91.25 91 THR A CA 1
ATOM 736 C C . THR A 1 91 ? 1.440 -0.542 2.925 1.00 91.25 91 THR A C 1
ATOM 738 O O . THR A 1 91 ? 1.939 -1.164 3.864 1.00 91.25 91 THR A O 1
ATOM 741 N N . ILE A 1 92 ? 2.047 -0.338 1.757 1.00 92.81 92 ILE A N 1
ATOM 742 C CA . ILE A 1 92 ? 3.456 -0.628 1.455 1.00 92.81 92 ILE A CA 1
ATOM 743 C C . ILE A 1 92 ? 4.167 0.717 1.278 1.00 92.81 92 ILE A C 1
ATOM 745 O O . ILE A 1 92 ? 3.551 1.650 0.758 1.00 92.81 92 ILE A O 1
ATOM 749 N N . TYR A 1 93 ? 5.416 0.826 1.728 1.00 89.50 93 TYR A N 1
ATOM 750 C CA . TYR A 1 93 ? 6.192 2.060 1.624 1.00 89.50 93 TYR A CA 1
ATOM 751 C C . TYR A 1 93 ? 7.107 2.024 0.404 1.00 89.50 93 TYR A C 1
ATOM 753 O O . TYR A 1 93 ? 7.609 0.976 0.005 1.00 89.50 93 TYR A O 1
ATOM 761 N N . GLU A 1 94 ? 7.342 3.175 -0.210 1.00 87.50 94 GLU A N 1
ATOM 762 C CA . GLU A 1 94 ? 8.199 3.298 -1.385 1.00 87.50 94 GLU A CA 1
ATOM 763 C C . GLU A 1 94 ? 9.649 2.848 -1.113 1.00 87.50 94 GLU A C 1
ATOM 765 O O . GLU A 1 94 ? 10.284 2.248 -1.986 1.00 87.50 94 GLU A O 1
ATOM 770 N N . ASP A 1 95 ? 10.137 3.041 0.117 1.00 89.25 95 ASP A N 1
ATOM 771 C CA . ASP A 1 95 ? 11.439 2.586 0.618 1.00 89.25 95 ASP A CA 1
ATOM 772 C C . ASP A 1 95 ? 11.613 1.060 0.511 1.00 89.25 95 ASP A C 1
ATOM 774 O O . ASP A 1 95 ? 12.742 0.571 0.405 1.00 89.25 95 ASP A O 1
ATOM 778 N N . ASP A 1 96 ? 10.514 0.293 0.476 1.00 90.19 96 ASP A N 1
ATOM 779 C CA . ASP A 1 96 ? 10.544 -1.163 0.296 1.00 90.19 96 ASP A CA 1
ATOM 780 C C . ASP A 1 96 ? 11.046 -1.562 -1.108 1.00 90.19 96 ASP A C 1
ATOM 782 O O . ASP A 1 96 ? 11.483 -2.697 -1.324 1.00 90.19 96 ASP A O 1
ATOM 786 N N . PHE A 1 97 ? 11.029 -0.632 -2.073 1.00 88.75 97 PHE A N 1
ATOM 787 C CA . PHE A 1 97 ? 11.439 -0.862 -3.463 1.00 88.75 97 PHE A CA 1
ATOM 788 C C . PHE A 1 97 ? 12.783 -0.225 -3.846 1.00 88.75 97 PHE A C 1
ATOM 790 O O . PHE A 1 97 ? 13.245 -0.421 -4.976 1.00 88.75 97 PHE A O 1
ATOM 797 N N . GLY A 1 98 ? 13.450 0.486 -2.932 1.00 88.88 98 GLY A N 1
ATOM 798 C CA . GLY A 1 98 ? 14.789 1.035 -3.157 1.00 88.88 98 GLY A CA 1
ATOM 799 C C . GLY A 1 98 ? 14.994 2.432 -2.578 1.00 88.88 98 GLY A C 1
ATOM 800 O O . GLY A 1 98 ? 14.454 2.782 -1.538 1.00 88.88 98 GLY A O 1
ATOM 801 N N . GLU A 1 99 ? 15.833 3.232 -3.241 1.00 90.12 99 GLU A N 1
ATOM 802 C CA . GLU A 1 99 ? 16.091 4.612 -2.820 1.00 90.12 99 GLU A CA 1
ATOM 803 C C . GLU A 1 99 ? 14.944 5.531 -3.250 1.00 90.12 99 GLU A C 1
ATOM 805 O O . GLU A 1 99 ? 14.670 5.682 -4.445 1.00 90.12 99 GLU A O 1
ATOM 810 N N . VAL A 1 100 ? 14.316 6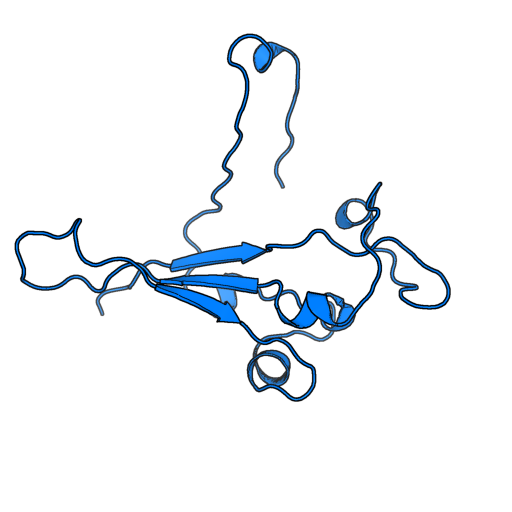.185 -2.274 1.00 89.38 100 VAL A N 1
ATOM 811 C CA . VAL A 1 100 ? 13.295 7.204 -2.518 1.00 89.38 100 VAL A CA 1
ATOM 812 C C . VAL A 1 100 ? 13.934 8.446 -3.118 1.00 89.38 100 VAL A C 1
ATOM 814 O O . VAL A 1 100 ? 14.881 9.011 -2.571 1.00 89.38 100 VAL A O 1
ATOM 817 N N . VAL A 1 101 ? 13.402 8.878 -4.260 1.00 86.56 101 VAL A N 1
ATOM 818 C CA . VAL A 1 101 ? 13.901 10.059 -4.976 1.00 86.56 101 VAL A CA 1
ATOM 819 C C . VAL A 1 101 ? 12.970 11.255 -4.794 1.00 86.56 101 VAL A C 1
ATOM 821 O O . VAL A 1 101 ? 13.454 12.365 -4.579 1.00 86.56 101 VAL A O 1
ATOM 824 N N . ALA A 1 102 ? 11.657 11.049 -4.932 1.00 83.94 102 ALA A N 1
ATOM 825 C CA . ALA A 1 102 ? 10.649 12.100 -4.834 1.00 83.94 102 ALA A CA 1
ATOM 826 C C . ALA A 1 102 ? 9.226 11.528 -4.769 1.00 83.94 102 ALA A C 1
ATOM 828 O O . ALA A 1 102 ? 8.956 10.487 -5.369 1.00 83.94 102 ALA A O 1
ATOM 829 N N . ASP A 1 103 ? 8.316 12.308 -4.186 1.00 83.19 103 ASP A N 1
ATOM 830 C CA . ASP A 1 103 ? 6.869 12.134 -4.302 1.00 83.19 103 ASP A CA 1
ATOM 831 C C . ASP A 1 103 ? 6.307 12.814 -5.554 1.00 83.19 103 ASP A C 1
ATOM 833 O O . ASP A 1 103 ? 6.716 13.918 -5.937 1.00 83.19 103 ASP A O 1
ATOM 837 N N . VAL A 1 104 ? 5.311 12.184 -6.180 1.00 78.50 104 VAL A N 1
ATOM 838 C CA . VAL A 1 104 ? 4.635 12.715 -7.370 1.00 78.50 104 VAL A CA 1
ATOM 839 C C . VAL A 1 104 ? 3.172 13.001 -7.054 1.00 78.50 104 VAL A C 1
ATOM 841 O O . VAL A 1 104 ? 2.385 12.094 -6.813 1.00 78.50 104 VAL A O 1
ATOM 844 N N . ASN A 1 105 ? 2.783 14.273 -7.141 1.00 75.69 105 ASN A N 1
ATOM 845 C CA . ASN A 1 105 ? 1.400 14.709 -6.960 1.00 75.69 105 ASN A CA 1
ATOM 846 C C . ASN A 1 105 ? 0.834 15.225 -8.289 1.00 75.69 105 ASN A C 1
ATOM 848 O O . ASN A 1 105 ? 1.351 16.191 -8.853 1.00 75.69 105 ASN A O 1
ATOM 852 N N . TYR A 1 106 ? -0.241 14.607 -8.788 1.00 72.62 106 TYR A N 1
ATOM 853 C CA . TYR A 1 106 ? -0.972 15.111 -9.954 1.00 72.62 106 TYR A CA 1
ATOM 854 C C . TYR A 1 106 ? -2.210 15.886 -9.506 1.00 72.62 106 TYR A C 1
ATOM 856 O O . TYR A 1 106 ? -3.218 15.306 -9.105 1.00 72.62 106 TYR A O 1
ATOM 864 N N . LEU A 1 107 ? -2.131 17.212 -9.587 1.00 72.00 107 LEU A N 1
ATOM 865 C CA . LEU A 1 107 ? -3.213 18.110 -9.203 1.00 72.00 107 LEU A CA 1
ATOM 866 C C . LEU A 1 107 ? -3.832 18.722 -10.459 1.00 72.00 107 LEU A C 1
ATOM 868 O O . LEU A 1 107 ? -3.225 19.570 -11.113 1.00 72.00 107 LEU A O 1
ATOM 872 N N . ASN A 1 108 ? -5.052 18.302 -10.795 1.00 68.50 108 ASN A N 1
ATOM 873 C CA . ASN A 1 108 ? -5.821 18.922 -11.870 1.00 68.50 108 ASN A CA 1
ATOM 874 C C . ASN A 1 108 ? -6.485 20.209 -11.357 1.00 68.50 108 ASN A C 1
ATOM 876 O O . ASN A 1 108 ? -7.669 20.218 -11.024 1.00 68.50 108 ASN A O 1
ATOM 880 N N . VAL A 1 109 ? -5.696 21.274 -11.225 1.00 72.56 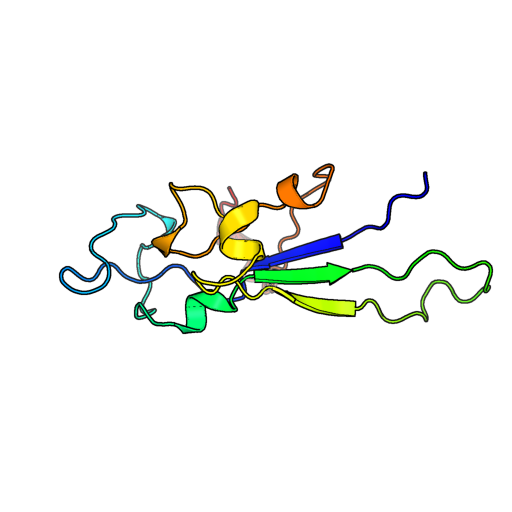109 VAL A N 1
ATOM 881 C CA . VAL A 1 109 ? -6.183 22.583 -10.779 1.00 72.56 109 VAL A CA 1
ATOM 882 C C . VAL A 1 109 ? -6.638 23.422 -11.970 1.00 72.56 109 VAL A C 1
ATOM 884 O O . VAL A 1 109 ? -5.900 23.597 -12.940 1.00 72.56 109 VAL A O 1
ATOM 887 N N . ASP A 1 110 ? -7.847 23.983 -11.889 1.00 72.31 110 ASP A N 1
ATOM 888 C CA . ASP A 1 110 ? -8.233 25.082 -12.773 1.00 72.31 110 ASP A CA 1
ATOM 889 C C . ASP A 1 110 ? -7.338 26.281 -12.438 1.00 72.31 110 ASP A C 1
ATOM 891 O O . ASP A 1 110 ? -7.317 26.763 -11.299 1.00 72.31 110 ASP A O 1
ATOM 895 N N . ALA A 1 111 ? -6.581 26.758 -13.426 1.00 66.19 111 ALA A N 1
ATOM 896 C CA . ALA A 1 111 ? -5.642 27.862 -13.266 1.00 66.19 111 ALA A CA 1
ATOM 897 C C . ALA A 1 111 ? -6.304 29.134 -12.698 1.00 66.19 111 ALA A C 1
ATOM 899 O O . ALA A 1 111 ? -5.624 29.933 -12.055 1.00 66.19 111 ALA A O 1
ATOM 900 N N . ALA A 1 112 ? -7.617 29.316 -12.891 1.00 66.12 112 ALA A N 1
ATOM 901 C CA . ALA A 1 112 ? -8.366 30.446 -12.344 1.00 66.12 112 ALA A CA 1
ATOM 902 C C . ALA A 1 112 ? -8.743 30.285 -10.854 1.00 66.12 112 ALA A C 1
ATOM 904 O O . ALA A 1 112 ? -8.887 31.289 -10.157 1.00 66.12 112 ALA A O 1
ATOM 905 N N . ALA A 1 113 ? -8.878 29.052 -10.351 1.00 61.62 113 ALA A N 1
ATOM 906 C CA . ALA A 1 113 ? -9.259 28.749 -8.964 1.00 61.62 113 ALA A CA 1
ATOM 907 C C . ALA A 1 113 ? -8.050 28.476 -8.046 1.00 61.62 113 ALA A C 1
ATOM 909 O O . ALA A 1 113 ? -8.120 28.700 -6.836 1.00 61.62 113 ALA A O 1
ATOM 910 N N . ALA A 1 114 ? -6.916 28.061 -8.623 1.00 60.00 114 ALA A N 1
ATOM 911 C CA . ALA A 1 114 ? -5.709 27.650 -7.900 1.00 60.00 114 ALA A CA 1
ATOM 912 C C . ALA A 1 114 ? -5.118 28.723 -6.963 1.00 60.00 114 ALA A C 1
ATOM 914 O O . ALA A 1 114 ? -4.418 28.395 -6.011 1.00 60.00 114 ALA A O 1
ATOM 915 N N . ALA A 1 115 ? -5.388 30.010 -7.208 1.00 57.62 115 ALA A N 1
ATOM 916 C CA . ALA A 1 115 ? -4.843 31.100 -6.398 1.00 57.62 115 ALA A CA 1
ATOM 917 C C . ALA A 1 115 ? -5.522 31.257 -5.020 1.00 57.62 115 ALA A C 1
ATOM 919 O O . ALA A 1 115 ? -4.946 31.885 -4.130 1.00 57.62 115 ALA A O 1
ATOM 920 N N . ALA A 1 116 ? -6.736 30.721 -4.836 1.00 59.59 116 ALA A N 1
ATOM 921 C CA . ALA A 1 116 ? -7.516 30.881 -3.604 1.00 59.59 116 ALA A CA 1
ATOM 922 C C . ALA A 1 116 ? -7.406 29.684 -2.645 1.00 59.59 116 ALA A C 1
ATOM 924 O O . ALA A 1 116 ? -7.630 29.842 -1.442 1.00 59.59 116 ALA A O 1
ATOM 925 N N . GLU A 1 117 ? -7.043 28.503 -3.148 1.00 60.69 117 GLU A N 1
ATOM 926 C CA . GLU A 1 117 ? -7.014 27.269 -2.365 1.00 60.69 117 GLU A CA 1
ATOM 927 C C . GLU A 1 117 ? -5.580 26.868 -2.014 1.00 60.69 117 GLU A C 1
ATOM 929 O O . GLU A 1 117 ? -4.716 26.709 -2.874 1.00 60.69 117 GLU A O 1
ATOM 934 N N . LYS A 1 118 ? -5.311 26.710 -0.715 1.00 59.59 118 LYS A N 1
ATOM 935 C CA . LYS A 1 118 ? -4.029 26.196 -0.227 1.00 59.59 118 LYS A CA 1
ATOM 936 C C . LYS A 1 118 ? -4.128 24.685 -0.102 1.00 59.59 118 LYS A C 1
ATOM 938 O O . LYS A 1 118 ? -4.824 24.189 0.782 1.00 59.59 118 LYS A O 1
ATOM 943 N N . ILE A 1 119 ? -3.407 23.975 -0.959 1.00 57.78 119 ILE A N 1
ATOM 944 C CA . ILE A 1 119 ? -3.210 22.533 -0.831 1.00 57.78 119 ILE A CA 1
ATOM 945 C C . ILE A 1 119 ? -1.959 22.329 0.020 1.00 57.78 119 ILE A C 1
ATOM 947 O O . ILE A 1 119 ? -0.873 22.782 -0.338 1.00 57.78 119 ILE A O 1
ATOM 951 N N . PHE A 1 120 ? -2.130 21.693 1.174 1.00 52.66 120 PHE A N 1
ATOM 952 C CA . PHE A 1 120 ? -1.025 21.257 2.017 1.00 52.66 120 PHE A CA 1
ATOM 953 C C . PHE A 1 120 ? -0.776 19.785 1.709 1.00 52.66 120 PHE A C 1
ATOM 955 O O . PHE A 1 120 ? -1.661 18.959 1.921 1.00 52.66 120 PHE A O 1
ATOM 962 N N . ILE A 1 121 ? 0.401 19.494 1.165 1.00 52.97 121 ILE A N 1
ATOM 963 C CA . ILE A 1 121 ? 0.888 18.143 0.885 1.00 52.97 121 ILE A CA 1
ATOM 964 C C . ILE A 1 121 ? 1.879 17.821 2.007 1.00 52.97 121 ILE A C 1
ATOM 966 O O . ILE A 1 121 ? 2.678 18.693 2.364 1.00 52.97 121 ILE A O 1
ATOM 970 N N . CYS A 1 122 ? 1.742 16.647 2.620 1.00 42.31 122 CYS A N 1
ATOM 971 C CA . CYS A 1 122 ? 2.667 16.163 3.642 1.00 42.31 122 CYS A CA 1
ATOM 972 C C . CYS A 1 122 ? 3.940 15.628 3.000 1.00 42.31 122 CYS A C 1
ATOM 974 O O . CYS A 1 122 ? 3.807 15.013 1.922 1.00 42.31 122 CYS A O 1
#

Organism: Ananas comosus (NCBI:txid4615)

Foldseek 3Di:
DDDWDKDKFQQDQFAADDVPQHPDDPDPSRVPDPHHQDQCLQFRIKMWTQDDDDPDPCSVPDHTDIDTHGCPCVDPCVVPFNDPVCSSNSDGDPVVVPDDDDDDDDDPDDPVCVVPDDDDDD

Secondary structure (DSSP, 8-state):
-PPPPEEEEE-SPPPPPBTTTB----GGGGTT--PPP-GGGGG-EEEEEPPP--SSS-TT-SPPEEEEE---TTSHHHHHT--TTTTTTT---GGGGS------------TTTTTT------

Sequence (122 aa):
NKLVPSVEFHAREYPAYEKNLFPYNMGYCQRGSNVAYDDSLNLRNILWLAPMPSNITRSWVAPGVLVILDAHPDGIIYKDLITDYVQFVRTIYEDDFGEVVADVNYLNVDAAAAAAEKIFIC

pLDDT: mean 82.66, std 14.46, range [42.31, 96.19]

Radius of gyration: 17.72 Å; chains: 1; bounding box: 41×46×46 Å